Protein 2O7A (pdb70)

Secondary structure (DSSP, 8-state):
--GGGS--HHHHHHHHHHHHT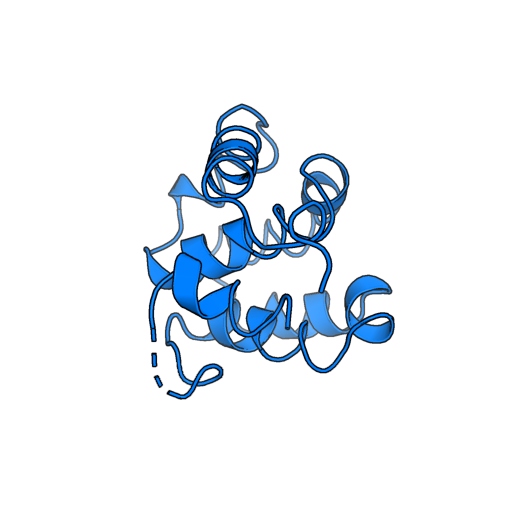-TTTHHHHHHS-HHHHHHHHHHHHHH-HHHHHT-HHHHHHHHTT-HHHHHHHHTTSHHHHHSHHHHHHHHHHHHHSS-TTT---HHHHHHHHH-

InterPro domains:
  IPR001165 T4-type lysozyme [PR00684] (4-23)
  IPR001165 T4-type lysozyme [PR00684] (24-42)
  IPR001165 T4-type lysozyme [PR00684] (51-70)
  IPR001165 T4-type lysozyme [PR00684] (72-92)
  IPR001165 T4-type lysozyme [PR00684] (95-114)
  IPR001165 T4-type lysozyme [PR00684] (118-137)
  IPR001165 T4-type lysozyme [PR00684] (138-159)
  IPR002196 Glycoside hydrolase, family 24 [PF00959] (11-135)
  IPR023346 Lysozyme-like domain superfamily [SSF53955] (1-161)
  IPR023347 Lysozyme domain superfamily [G3DSA:1.10.530.40] (1-164)
  IPR034690 Endolysin T4 type [MF_04110] (1-159)
  IPR052619 Bacteriophage lysozyme-like [PTHR37406] (4-161)

Nearest PDB structures (foldseek):
  2o7a-assembly1_A  TM=1.009E+00  e=3.153E-16  Tequatrovirus T4
  2o4w-assembly1_A  TM=9.561E-01  e=1.840E-13  Tequatrovirus T4
  1p5c-assembly4_D  TM=9.461E-01  e=2.879E-13  Tequatrovirus T4
  5jgx-assembly1_A  TM=9.497E-01  e=5.424E-12  Escherichia phage T4
  6wsk-assembly1_A  TM=9.611E-01  e=8.921E-12  Tequatrovirus T4

Sequence (115 aa):
KDEAEKLFFNNQQDDVDAAVRRGILRRNAKKLKKPVVYDSLDAVRRAALINMMVFQMMMGEETGVAGFTTNSLLRRMLQQQKKRWDDEEAAVNLAKSRWYNQTPNNRAKKRVITTFRTGTWDAAYYKKMMDDIFEMLRRIDEG

B-factor: mean 10.4, std 9.99, range [1.11, 89.11]

Radius of gyration: 13.1 Å; Cα contacts (8 Å, |Δi|>4): 160; chains: 1; bounding box: 26×40×29 Å

CATH classification: 1.10.530.40

Foldseek 3Di:
DPPVLDDDPVLLVVLVVLQCPDPLRVLLLVQDDQQLNLLSSLCCSVPNSVVVSVPNVLSVCLSVLVQVVSLVVQCVDPVCVVPVLLSNQSSVSSRPVDNVSVVDHSRVNCNVVSD

Organism: Enterobacteria phage T4 (NCBI:txid10665)

Solvent-accessible surface area: 6652 Å² total

GO terms:
  GO:0003796 lysozyme activity (F, IDA)

Structure (mmCIF, N/CA/C/O backbone):
data_2O7A
#
_entry.id   2O7A
#
_cell.length_a   31.634
_cell.length_b   50.017
_cell.length_c   32.711
_cell.angle_alpha   90.00
_cell.angle_beta   90.86
_cell.angle_gamma   90.00
#
_symmetry.space_group_name_H-M   'P 1 21 1'
#
loop_
_entity.id
_entity.type
_entity.pdbx_description
1 polymer Lysozyme
2 non-polymer 'ACETATE ION'
3 non-polymer 'CHLORIDE ION'
4 water water
#
loop_
_atom_site.group_PDB
_atom_site.id
_atom_site.type_symbol
_atom_site.label_atom_id
_atom_site.label_alt_id
_atom_site.label_comp_id
_atom_site.label_asym_id
_atom_site.label_entity_id
_atom_site.label_seq_id
_atom_site.pdbx_PDB_ins_code
_atom_site.Cartn_x
_atom_site.Cartn_y
_atom_site.Cartn_z
_atom_site.occupancy
_atom_site.B_iso_or_equiv
_atom_site.auth_seq_id
_atom_site.auth_comp_id
_atom_site.auth_asym_id
_atom_site.auth_atom_id
_atom_site.pdbx_PDB_model_num
ATOM 19 N N . LYS A 1 2 ? 25.648 0.611 19.664 1.00 11.75 60 LYS A N 1
ATOM 20 C CA . LYS A 1 2 ? 25.133 1.196 18.469 1.00 9.63 60 LYS A CA 1
ATOM 21 C C . LYS A 1 2 ? 25.898 0.685 17.260 1.00 7.71 60 LYS A C 1
ATOM 22 O O . LYS A 1 2 ? 27.103 0.461 17.303 1.00 8.38 60 LYS A O 1
ATOM 28 N N . ASP A 1 3 ? 25.186 0.569 16.120 1.00 7.10 61 ASP A N 1
ATOM 29 C CA . ASP A 1 3 ? 25.819 0.349 14.841 1.00 6.23 61 ASP A CA 1
ATOM 30 C C . ASP A 1 3 ? 26.742 1.506 14.536 1.00 5.19 61 ASP A C 1
ATOM 31 O O . ASP A 1 3 ? 26.430 2.671 14.852 1.00 4.69 61 ASP A O 1
ATOM 36 N N . GLU A 1 4 ? 27.851 1.244 13.859 1.00 5.46 62 GLU A N 1
ATOM 37 C CA . GLU A 1 4 ? 28.728 2.341 13.443 1.00 4.86 62 GLU A CA 1
ATOM 38 C C . GLU A 1 4 ? 28.017 3.377 12.600 1.00 4.49 62 GLU A C 1
ATOM 39 O O . GLU A 1 4 ? 28.373 4.552 12.645 1.00 4.79 62 GLU A O 1
ATOM 45 N N . ALA A 1 5 ? 26.997 2.978 11.804 1.00 4.81 63 ALA A N 1
ATOM 46 C CA . ALA A 1 5 ? 26.309 3.934 10.966 1.00 4.68 63 ALA A CA 1
ATOM 47 C C . ALA A 1 5 ? 25.412 4.894 11.745 1.00 4.05 63 ALA A C 1
ATOM 48 O O . ALA A 1 5 ? 24.860 5.840 11.177 1.00 4.98 63 ALA A O 1
ATOM 50 N N . GLU A 1 6 ? 25.240 4.638 13.048 1.00 3.82 64 GLU A N 1
ATOM 51 C CA . GLU A 1 6 ? 24.271 5.329 13.884 1.00 3.97 64 GLU A CA 1
ATOM 52 C C . GLU A 1 6 ? 24.932 6.176 14.971 1.00 4.03 64 GLU A C 1
ATOM 53 O O . GLU A 1 6 ? 24.235 6.673 15.845 1.00 5.36 64 GLU A O 1
ATOM 59 N N . LYS A 1 7 ? 26.262 6.356 14.898 1.00 4.11 65 LYS A N 1
ATOM 60 C CA . LYS A 1 7 ? 27.021 7.079 15.901 1.00 4.16 65 LYS A CA 1
ATOM 61 C C . LYS A 1 7 ? 27.179 8.557 15.551 1.00 3.98 65 LYS A C 1
ATOM 62 O O . LYS A 1 7 ? 26.857 9.040 14.469 1.00 4.98 65 LYS A O 1
ATOM 68 N N . LEU A 1 8 ? 27.727 9.297 16.514 1.00 4.40 66 LEU A N 1
ATOM 69 C CA . LEU A 1 8 ? 28.012 10.722 16.354 1.00 3.76 66 LEU A CA 1
ATOM 70 C C . LEU A 1 8 ? 29.143 10.923 15.338 1.00 4.17 66 LEU A C 1
ATOM 71 O O . LEU A 1 8 ? 30.218 10.348 15.516 1.00 4.97 66 LEU A O 1
ATOM 76 N N A PHE A 1 9 ? 28.843 11.724 14.354 0.50 4.13 67 PHE A N 1
ATOM 77 N N B PHE A 1 9 ? 28.930 11.775 14.349 0.50 4.25 67 PHE A N 1
ATOM 78 C CA A PHE A 1 9 ? 29.816 12.046 13.302 0.50 4.06 67 PHE A CA 1
ATOM 79 C CA B PHE A 1 9 ? 29.930 12.108 13.335 0.50 4.64 67 PHE A CA 1
ATOM 80 C C A PHE A 1 9 ? 30.236 13.497 13.350 0.50 5.35 67 PHE A C 1
ATOM 81 C C B PHE A 1 9 ? 30.151 13.620 13.269 0.50 4.22 67 PHE A C 1
ATOM 82 O O A PHE A 1 9 ? 29.393 14.414 13.326 0.50 4.49 67 PHE A O 1
ATOM 83 O O B PHE A 1 9 ? 29.221 14.414 13.337 0.50 5.42 67 PHE A O 1
ATOM 98 N N A ASN A 1 10 ? 31.556 13.729 13.335 0.50 5.65 68 ASN A N 1
ATOM 99 N N B ASN A 1 10 ? 31.421 13.971 13.055 0.50 3.88 68 ASN A N 1
ATOM 100 C CA A ASN A 1 10 ? 32.035 15.105 13.302 0.50 6.58 68 ASN A CA 1
ATOM 101 C CA B ASN A 1 10 ? 31.836 15.327 12.731 0.50 3.54 68 ASN A CA 1
ATOM 102 C C A ASN A 1 10 ? 31.455 15.849 12.121 0.50 6.42 68 ASN A C 1
ATOM 103 C C B ASN A 1 10 ? 31.155 15.880 11.488 0.50 3.54 68 ASN A C 1
ATOM 104 O O A ASN A 1 10 ? 31.154 17.041 12.255 0.50 7.52 68 ASN A O 1
ATOM 105 O O B ASN A 1 10 ? 30.859 17.082 11.498 0.50 3.94 68 ASN A O 1
ATOM 114 N N A GLN A 1 11 ? 31.281 15.161 10.984 0.50 6.96 69 GLN A N 1
ATOM 115 N N B GLN A 1 11 ? 30.897 15.079 10.463 0.50 3.53 69 GLN A N 1
ATOM 116 C CA A GLN A 1 11 ? 30.795 15.887 9.842 0.50 9.28 69 GLN A CA 1
ATOM 117 C CA B GLN A 1 11 ? 30.205 15.662 9.331 0.50 4.04 69 GLN A CA 1
ATOM 118 C C A GLN A 1 11 ? 29.372 16.347 10.075 0.50 6.80 69 GLN A C 1
ATOM 119 C C B GLN A 1 11 ? 28.854 16.258 9.736 0.50 3.82 69 GLN A C 1
ATOM 120 O O A GLN A 1 11 ? 28.951 17.380 9.538 0.50 7.12 69 GLN A O 1
ATOM 121 O O B GLN A 1 11 ? 28.442 17.281 9.184 0.50 4.66 69 GLN A O 1
ATOM 132 N N A ASP A 1 12 ? 28.558 15.680 10.891 0.50 5.78 70 ASP A N 1
ATOM 133 N N B ASP A 1 12 ? 28.143 15.625 10.675 0.50 3.71 70 ASP A N 1
ATOM 134 C CA A ASP A 1 12 ? 27.169 16.092 11.130 0.50 5.10 70 ASP A CA 1
ATOM 135 C CA B ASP A 1 12 ? 26.854 16.128 11.170 0.50 4.55 70 ASP A CA 1
ATOM 136 C C A ASP A 1 12 ? 27.139 17.347 12.045 0.50 4.43 70 ASP A C 1
ATOM 137 C C B ASP A 1 12 ? 27.040 17.313 12.153 0.50 4.54 70 ASP A C 1
ATOM 138 O O A ASP A 1 12 ? 26.264 18.187 11.920 0.50 4.45 70 ASP A O 1
ATOM 139 O O B ASP A 1 12 ? 26.186 18.191 12.173 0.50 4.13 70 ASP A O 1
ATOM 148 N N . VAL A 1 13 ? 28.115 17.390 12.924 1.00 4.78 71 VAL A N 1
ATOM 149 C CA . VAL A 1 13 ? 28.369 18.598 13.740 1.00 4.55 71 VAL A CA 1
ATOM 150 C C . VAL A 1 13 ? 28.615 19.797 12.811 1.00 4.59 71 VAL A C 1
ATOM 151 O O . VAL A 1 13 ? 28.050 20.864 12.942 1.00 4.79 71 VAL A O 1
ATOM 155 N N . ASP A 1 14 ? 29.515 19.564 11.840 1.00 5.10 72 ASP A N 1
ATOM 156 C CA . ASP A 1 14 ? 29.854 20.623 10.902 1.00 5.14 72 ASP A CA 1
ATOM 157 C C . ASP A 1 14 ? 28.637 21.029 10.063 1.00 4.93 72 ASP A C 1
ATOM 158 O O . ASP A 1 14 ? 28.457 22.219 9.768 1.00 5.10 72 ASP A O 1
ATOM 163 N N . ALA A 1 15 ? 27.790 20.072 9.681 1.00 5.03 73 ALA A N 1
ATOM 164 C CA . ALA A 1 15 ? 26.585 20.373 8.926 1.00 5.33 73 ALA A CA 1
ATOM 165 C C . ALA A 1 15 ? 25.653 21.291 9.733 1.00 4.27 73 ALA A C 1
ATOM 166 O O . ALA A 1 15 ? 24.994 22.161 9.164 1.00 4.80 73 ALA A O 1
ATOM 168 N N . ALA A 1 16 ? 25.588 21.079 11.056 1.00 4.10 74 ALA A N 1
ATOM 169 C CA . ALA A 1 16 ? 24.754 21.927 11.892 1.00 3.92 74 ALA A CA 1
ATOM 170 C C . ALA A 1 16 ? 25.273 23.359 11.925 1.00 3.80 74 ALA A C 1
ATOM 171 O O . ALA A 1 16 ? 24.505 24.319 11.804 1.00 4.06 74 ALA A O 1
ATOM 173 N N . VAL A 1 17 ? 26.594 23.516 12.059 1.00 3.71 75 VAL A N 1
ATOM 174 C CA . VAL A 1 17 ? 27.177 24.850 12.024 1.00 3.90 75 VAL A CA 1
ATOM 175 C C . VAL A 1 17 ? 26.928 25.526 10.661 1.00 3.97 75 VAL A C 1
ATOM 176 O O . VAL A 1 17 ? 26.525 26.691 10.614 1.00 4.40 75 VAL A O 1
ATOM 180 N N A ARG A 1 18 ? 27.167 24.797 9.553 0.65 4.08 76 ARG A N 1
ATOM 181 N N B ARG A 1 18 ? 27.162 24.791 9.571 0.35 4.12 76 ARG A N 1
ATOM 182 C CA A ARG A 1 18 ? 26.873 25.341 8.222 0.65 4.20 76 ARG A CA 1
ATOM 183 C CA B ARG A 1 18 ? 26.931 25.502 8.297 0.35 4.87 76 ARG A CA 1
ATOM 184 C C A ARG A 1 18 ? 25.420 25.769 8.107 0.65 4.45 76 ARG A C 1
ATOM 185 C C B ARG A 1 18 ? 25.441 25.786 8.125 0.35 4.19 76 ARG A C 1
ATOM 186 O O A ARG A 1 18 ? 25.087 26.800 7.505 0.65 5.03 76 ARG A O 1
ATOM 187 O O B ARG A 1 18 ? 25.136 26.842 7.507 0.35 5.87 76 ARG A O 1
ATOM 202 N N . GLY A 1 19 ? 24.533 24.930 8.613 1.00 4.32 77 GLY A N 1
ATOM 203 C CA . GLY A 1 19 ? 23.102 25.209 8.543 1.00 5.04 77 GLY A CA 1
ATOM 204 C C . GLY A 1 19 ? 22.749 26.508 9.256 1.00 4.55 77 GLY A C 1
ATOM 205 O O . GLY A 1 19 ? 21.969 27.330 8.751 1.00 5.85 77 GLY A O 1
ATOM 206 N N . ILE A 1 20 ? 23.345 26.724 10.429 1.00 3.83 78 ILE A N 1
ATOM 207 C CA . ILE A 1 20 ? 23.185 27.973 11.130 1.00 3.66 78 ILE A CA 1
ATOM 208 C C . ILE A 1 20 ? 23.657 29.151 10.297 1.00 3.74 78 ILE A C 1
ATOM 209 O O . ILE A 1 20 ? 22.993 30.170 10.143 1.00 4.55 78 ILE A O 1
ATOM 214 N N . LEU A 1 21 ? 24.901 29.037 9.775 1.00 3.87 79 LEU A N 1
ATOM 215 C CA . LEU A 1 21 ? 25.497 30.194 9.095 1.00 4.24 79 LEU A CA 1
ATOM 216 C C . LEU A 1 21 ? 24.731 30.626 7.868 1.00 4.62 79 LEU A C 1
ATOM 217 O O . LEU A 1 21 ? 24.654 31.837 7.565 1.00 5.65 79 LEU A O 1
ATOM 222 N N A ARG A 1 22 ? 24.171 29.661 7.150 0.66 4.65 80 ARG A N 1
ATOM 223 N N B ARG A 1 22 ? 24.127 29.684 7.152 0.34 4.81 80 ARG A N 1
ATOM 224 C CA A ARG A 1 22 ? 23.512 29.962 5.889 0.66 4.87 80 ARG A CA 1
ATOM 225 C CA B ARG A 1 22 ? 23.452 29.973 5.900 0.34 5.97 80 ARG A CA 1
ATOM 226 C C A ARG A 1 22 ? 21.999 30.134 6.044 0.66 5.05 80 ARG A C 1
ATOM 227 C C B ARG A 1 22 ? 21.963 30.254 6.046 0.34 4.81 80 ARG A C 1
ATOM 228 O O A ARG A 1 22 ? 21.297 30.223 5.042 0.66 5.76 80 ARG A O 1
ATOM 229 O O B ARG A 1 22 ? 21.250 30.433 5.054 0.34 9.01 80 ARG A O 1
ATOM 244 N N . ASN A 1 23 ? 21.490 30.349 7.278 1.00 4.95 81 ASN A N 1
ATOM 245 C CA . ASN A 1 23 ? 20.066 30.596 7.521 1.00 5.17 81 ASN A CA 1
ATOM 246 C C . ASN A 1 23 ? 19.925 31.916 8.276 1.00 4.72 81 ASN A C 1
ATOM 247 O O . ASN A 1 23 ? 20.406 32.022 9.425 1.00 4.59 81 ASN A O 1
ATOM 252 N N . ALA A 1 24 ? 19.272 32.901 7.681 1.00 5.44 82 ALA A N 1
ATOM 253 C CA . ALA A 1 24 ? 19.163 34.229 8.278 1.00 5.32 82 ALA A CA 1
ATOM 254 C C . ALA A 1 24 ? 18.322 34.268 9.556 1.00 4.97 82 ALA A C 1
ATOM 255 O O . ALA A 1 24 ? 18.398 35.283 10.262 1.00 5.14 82 ALA A O 1
ATOM 257 N N A LYS A 1 25 ? 17.596 33.165 9.743 0.65 4.10 83 LYS A N 1
ATOM 258 N N B LYS A 1 25 ? 17.536 33.303 10.083 0.35 4.73 83 LYS A N 1
ATOM 259 C CA A LYS A 1 25 ? 16.866 33.074 10.970 0.65 4.29 83 LYS A CA 1
ATOM 260 C CA B LYS A 1 25 ? 16.914 33.224 11.396 0.35 5.23 83 LYS A CA 1
ATOM 261 C C A LYS A 1 25 ? 17.735 32.566 12.132 0.65 3.78 83 LYS A C 1
ATOM 262 C C B LYS A 1 25 ? 17.865 32.677 12.474 0.35 4.18 83 LYS A C 1
ATOM 263 O O A LYS A 1 25 ? 17.297 32.614 13.277 0.65 4.19 83 LYS A O 1
ATOM 264 O O B LYS A 1 25 ? 17.587 32.795 13.666 0.35 4.55 83 LYS A O 1
ATOM 275 N N . LEU A 1 26 ? 18.929 32.042 11.883 1.00 3.85 84 LEU A N 1
ATOM 276 C CA . LEU A 1 26 ? 19.846 31.390 12.830 1.00 3.53 84 LEU A CA 1
ATOM 277 C C . LEU A 1 26 ? 21.184 32.114 12.988 1.00 3.11 84 LEU A C 1
ATOM 278 O O . LEU A 1 26 ? 21.662 32.274 14.118 1.00 3.55 84 LEU A O 1
ATOM 283 N N A LYS A 1 27 ? 21.801 32.536 11.901 0.50 3.44 85 LYS A N 1
ATOM 284 N N B LYS A 1 27 ? 21.765 32.534 11.863 0.50 3.28 85 LYS A N 1
ATOM 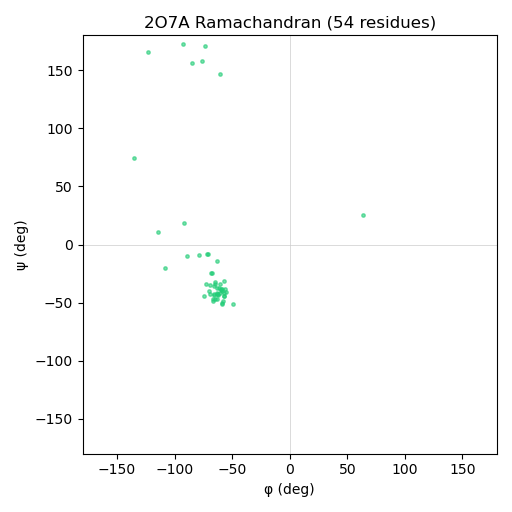285 C CA A LYS A 1 27 ? 23.138 33.132 12.021 0.50 3.40 85 LYS A CA 1
ATOM 286 C CA B LYS A 1 27 ? 23.083 33.161 11.912 0.50 3.04 85 LYS A CA 1
ATOM 287 C C A LYS A 1 27 ? 23.146 34.364 12.915 0.50 3.38 85 LYS A C 1
ATOM 288 C C B LYS A 1 27 ? 23.122 34.339 12.884 0.50 3.50 85 LYS A C 1
ATOM 289 O O A LYS A 1 27 ? 24.084 34.530 13.701 0.50 3.54 85 LYS A O 1
ATOM 290 O O B LYS A 1 27 ? 24.052 34.436 13.683 0.50 4.02 85 LYS A O 1
ATOM 301 N N . PRO A 1 28 ? 22.154 35.272 12.836 1.00 3.40 86 PRO A N 1
ATOM 302 C CA . PRO A 1 28 ? 22.286 36.463 13.701 1.00 3.90 86 PRO A CA 1
ATOM 303 C C . PRO A 1 28 ? 22.283 36.103 15.187 1.00 3.62 86 PRO A C 1
ATOM 304 O O . PRO A 1 28 ? 23.063 36.650 15.970 1.00 4.09 86 PRO A O 1
ATOM 308 N N A VAL A 1 29 ? 21.397 35.205 15.631 0.70 3.99 87 VAL A N 1
ATOM 309 N N B VAL A 1 29 ? 21.470 35.131 15.537 0.30 4.25 87 VAL A N 1
ATOM 310 C CA A VAL A 1 29 ? 21.397 34.820 17.040 0.70 3.84 87 VAL A CA 1
ATOM 311 C CA B VAL A 1 29 ? 21.481 34.692 16.920 0.30 3.99 87 VAL A CA 1
ATOM 312 C C A VAL A 1 29 ? 22.706 34.064 17.342 0.70 3.29 87 VAL A C 1
ATOM 313 C C B VAL A 1 29 ? 22.824 34.114 17.357 0.30 3.96 87 VAL A C 1
ATOM 314 O O A VAL A 1 29 ? 23.343 34.358 18.371 0.70 3.57 87 VAL A O 1
ATOM 315 O O B VAL A 1 29 ? 23.393 34.516 18.364 0.30 4.88 87 VAL A O 1
ATOM 322 N N . TYR A 1 30 ? 23.192 33.152 16.512 1.00 3.72 88 TYR A N 1
ATOM 323 C CA . TYR A 1 30 ? 24.469 32.491 16.743 1.00 3.75 88 TYR A CA 1
ATOM 324 C C . TYR A 1 30 ? 25.578 33.529 16.941 1.00 3.89 88 TYR A C 1
ATOM 325 O O . TYR A 1 30 ? 26.350 33.471 17.903 1.00 4.42 88 TYR A O 1
ATOM 334 N N . ASP A 1 31 ? 25.669 34.457 15.983 1.00 4.09 89 ASP A N 1
ATOM 335 C CA . ASP A 1 31 ? 26.739 35.461 16.064 1.00 4.35 89 ASP A CA 1
ATOM 336 C C . ASP A 1 31 ? 26.691 36.227 17.364 1.00 4.51 89 ASP A C 1
ATOM 337 O O . ASP A 1 31 ? 27.732 36.566 17.927 1.00 5.53 89 ASP A O 1
ATOM 342 N N . SER A 1 32 ? 25.486 36.537 17.839 1.00 4.23 90 SER A N 1
ATOM 343 C CA . SER A 1 32 ? 25.333 37.324 19.068 1.00 4.67 90 SER A CA 1
ATOM 344 C C . SER A 1 32 ? 25.792 36.624 20.329 1.00 4.37 90 SER A C 1
ATOM 345 O O . SER A 1 32 ? 26.060 37.277 21.332 1.00 5.18 90 SER A O 1
ATOM 348 N N . LEU A 1 33 ? 25.798 35.284 20.313 1.00 4.45 91 LEU A N 1
ATOM 349 C CA . LEU A 1 33 ? 26.040 34.481 21.498 1.00 4.17 91 LEU A CA 1
ATOM 350 C C . LEU A 1 33 ? 27.527 34.264 21.763 1.00 4.15 91 LEU A C 1
ATOM 351 O O . LEU A 1 33 ? 28.367 34.294 20.867 1.00 4.83 91 LEU A O 1
ATOM 356 N N . ASP A 1 34 ? 27.834 33.986 23.047 1.00 4.29 92 ASP A N 1
ATOM 357 C CA . ASP A 1 34 ? 29.131 33.490 23.475 1.00 4.31 92 ASP A CA 1
ATOM 358 C C . ASP A 1 34 ? 29.301 32.035 23.088 1.00 4.08 92 ASP A C 1
ATOM 359 O O . ASP A 1 34 ? 28.362 31.365 22.657 1.00 4.34 92 ASP A O 1
ATOM 364 N N . ALA A 1 35 ? 30.529 31.522 23.250 1.00 4.55 93 ALA A N 1
ATOM 365 C CA . ALA A 1 35 ? 30.844 30.177 22.776 1.00 4.61 93 ALA A CA 1
ATOM 366 C C . ALA A 1 35 ? 29.992 29.074 23.389 1.00 4.34 93 ALA A C 1
ATOM 367 O O . ALA A 1 35 ? 29.702 28.077 22.713 1.00 5.18 93 ALA A O 1
ATOM 369 N N . VAL A 1 36 ? 29.672 29.178 24.688 1.00 4.20 94 VAL A N 1
ATOM 370 C CA . VAL A 1 36 ? 28.940 28.086 25.346 1.00 4.31 94 VAL A CA 1
ATOM 371 C C . VAL A 1 36 ? 27.477 28.102 24.915 1.00 3.84 94 VAL A C 1
ATOM 372 O O . VAL A 1 36 ? 26.900 27.056 24.573 1.00 4.09 94 VAL A O 1
ATOM 376 N N . ARG A 1 37 ? 26.859 29.289 24.885 1.00 3.72 95 ARG A N 1
ATOM 377 C CA . ARG A 1 37 ? 25.489 29.348 24.361 1.00 3.64 95 ARG A CA 1
ATOM 378 C C . ARG A 1 37 ? 25.424 28.983 22.881 1.00 3.52 95 ARG A C 1
ATOM 379 O O . ARG A 1 37 ? 24.437 28.369 22.434 1.00 3.74 95 ARG A O 1
ATOM 387 N N . ARG A 1 38 ? 26.478 29.292 22.104 1.00 3.51 96 ARG A N 1
ATOM 388 C CA . ARG A 1 38 ? 26.542 28.834 20.725 1.00 3.49 96 ARG A CA 1
ATOM 389 C C . ARG A 1 38 ? 26.486 27.304 20.661 1.00 3.68 96 ARG A C 1
ATOM 390 O O . ARG A 1 38 ? 25.841 26.746 19.745 1.00 3.77 96 ARG A O 1
ATOM 398 N N . ALA A 1 39 ? 27.166 26.612 21.572 1.00 3.94 97 ALA A N 1
ATOM 399 C CA . ALA A 1 39 ? 27.122 25.144 21.589 1.00 3.93 97 ALA A CA 1
ATOM 400 C C . ALA A 1 39 ? 25.705 24.638 21.790 1.00 3.63 97 ALA A C 1
ATOM 401 O O . ALA A 1 39 ? 25.293 23.645 21.182 1.00 3.92 97 ALA A O 1
ATOM 403 N N . ALA A 1 40 ? 24.919 25.305 22.655 1.00 3.78 98 ALA A N 1
ATOM 404 C CA . ALA A 1 40 ? 23.522 24.913 22.819 1.00 3.72 98 ALA A CA 1
ATOM 405 C C . ALA A 1 40 ? 22.740 25.033 21.492 1.00 3.33 98 ALA A C 1
ATOM 406 O O . ALA A 1 40 ? 21.941 24.153 21.164 1.00 3.73 98 ALA A O 1
ATOM 408 N N . LEU A 1 41 ? 22.982 26.120 20.741 1.00 3.17 99 LEU A N 1
ATOM 409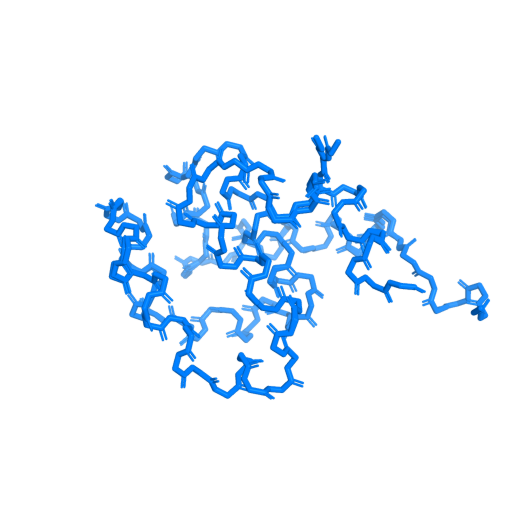 C CA . LEU A 1 41 ? 22.300 26.279 19.469 1.00 3.04 99 LEU A CA 1
ATOM 410 C C . LEU A 1 41 ? 22.736 25.208 18.464 1.00 3.02 99 LEU A C 1
ATOM 411 O O . LEU A 1 41 ? 21.903 24.648 17.735 1.00 3.31 99 LEU A O 1
ATOM 416 N N . ILE A 1 42 ? 24.047 24.929 18.406 1.00 2.99 100 ILE A N 1
ATOM 417 C CA . ILE A 1 42 ? 24.531 23.867 17.536 1.00 2.92 100 ILE A CA 1
ATOM 418 C C . ILE A 1 42 ? 23.848 22.539 17.890 1.00 3.15 100 ILE A C 1
ATOM 419 O O . ILE A 1 42 ? 23.452 21.791 16.999 1.00 3.46 100 ILE A O 1
ATOM 424 N N . ASN A 1 43 ? 23.755 22.253 19.181 1.00 3.33 101 ASN A N 1
ATOM 425 C CA . ASN A 1 43 ? 23.120 21.002 19.627 1.00 3.56 101 ASN A CA 1
ATOM 426 C C . ASN A 1 43 ? 21.671 20.933 19.128 1.00 3.44 101 ASN A C 1
ATOM 427 O O . ASN A 1 43 ? 21.241 19.923 18.555 1.00 3.83 101 ASN A O 1
ATOM 432 N N A MET A 1 44 ? 20.981 22.048 19.366 0.55 3.57 102 MET A N 1
ATOM 433 N N B MET A 1 44 ? 20.831 21.997 19.268 0.45 3.49 102 MET A N 1
ATOM 434 C CA A MET A 1 44 ? 19.585 22.018 18.967 0.55 3.80 102 MET A CA 1
ATOM 435 C CA B MET A 1 44 ? 19.448 22.006 18.796 0.45 4.42 102 MET A CA 1
ATOM 436 C C A MET A 1 44 ? 19.455 21.800 17.457 0.55 3.31 102 MET A C 1
ATOM 437 C C B MET A 1 44 ? 19.365 21.721 17.290 0.45 4.04 102 MET A C 1
ATOM 438 O O A MET A 1 44 ? 18.580 21.037 17.032 0.55 4.20 102 MET A O 1
ATOM 439 O O B MET A 1 44 ? 18.561 20.956 16.796 0.45 4.43 102 MET A O 1
ATOM 448 N N . VAL A 1 45 ? 20.254 22.452 16.609 1.00 3.66 103 VAL A N 1
ATOM 449 C CA . VAL A 1 45 ? 20.229 22.290 15.154 1.00 3.68 103 VAL A CA 1
ATOM 450 C C . VAL A 1 45 ? 20.655 20.870 14.763 1.00 3.88 103 VAL A C 1
ATOM 451 O O . VAL A 1 45 ? 20.072 20.261 13.853 1.00 4.50 103 VAL A O 1
ATOM 455 N N . PHE A 1 46 ? 21.670 20.342 15.433 1.00 3.57 104 PHE A N 1
ATOM 456 C CA . PHE A 1 46 ? 22.085 18.967 15.195 1.00 3.69 104 PHE A CA 1
ATOM 457 C C . PHE A 1 46 ? 20.910 18.002 15.431 1.00 3.82 104 PHE A C 1
ATOM 458 O O . PHE A 1 46 ? 20.706 17.051 14.657 1.00 4.49 104 PHE A O 1
ATOM 466 N N . GLN A 1 47 ? 20.171 18.216 16.512 1.00 3.88 105 GLN A N 1
ATOM 467 C CA . GLN A 1 47 ? 19.112 17.273 16.899 1.00 4.34 105 GLN A CA 1
ATOM 468 C C . GLN A 1 47 ? 17.917 17.350 15.956 1.00 4.76 105 GLN A C 1
ATOM 469 O O . GLN A 1 47 ? 17.434 16.287 15.503 1.00 5.96 105 GLN A O 1
ATOM 475 N N A MET A 1 48 ? 17.404 18.584 15.810 0.42 4.99 106 MET A N 1
ATOM 476 N N B MET A 1 48 ? 17.415 18.533 15.570 0.36 6.45 106 MET A N 1
ATOM 477 N N C MET A 1 48 ? 17.435 18.573 15.720 0.22 5.89 106 MET A N 1
ATOM 478 C CA A MET A 1 48 ? 16.113 18.660 15.101 0.42 5.96 106 MET A CA 1
ATOM 479 C CA B MET A 1 48 ? 16.115 18.569 14.894 0.36 6.40 106 MET A CA 1
ATOM 480 C CA C MET A 1 48 ? 16.125 18.884 15.148 0.22 6.08 106 MET A CA 1
ATOM 481 C C A MET A 1 48 ? 16.232 19.223 13.718 0.42 5.11 106 MET A C 1
ATOM 482 C C B MET A 1 48 ? 16.183 19.201 13.538 0.36 6.24 106 MET A C 1
ATOM 483 C C C MET A 1 48 ? 16.199 19.309 13.705 0.22 6.21 106 MET A C 1
ATOM 484 O O A MET A 1 48 ? 15.177 19.214 13.023 0.42 5.22 106 MET A O 1
ATOM 485 O O B MET A 1 48 ? 15.217 19.276 12.756 0.36 7.77 106 MET A O 1
ATOM 486 O O C MET A 1 48 ? 15.187 19.328 12.977 0.22 7.57 106 MET A O 1
ATOM 499 N N . GLY A 1 49 ? 17.379 19.652 13.217 1.00 5.51 107 GLY A N 1
ATOM 500 C CA . GLY A 1 49 ? 17.620 20.196 11.917 1.00 5.85 107 GLY A CA 1
ATOM 501 C C . GLY A 1 49 ? 17.449 21.724 11.849 1.00 5.18 107 GLY A C 1
ATOM 502 O O . GLY A 1 49 ? 16.733 22.337 12.627 1.00 5.43 107 GLY A O 1
ATOM 503 N N A GLU A 1 50 ? 18.125 22.275 10.878 0.67 5.06 108 GLU A N 1
ATOM 504 N N B GLU A 1 50 ? 18.092 22.418 10.875 0.33 6.31 108 GLU A N 1
ATOM 505 C CA A GLU A 1 50 ? 18.088 23.680 10.611 0.67 5.41 108 GLU A CA 1
ATOM 506 C CA B GLU A 1 50 ? 18.096 23.869 10.724 0.33 5.57 108 GLU A CA 1
ATOM 507 C C A GLU A 1 50 ? 16.678 24.266 10.507 0.67 4.53 108 GLU A C 1
ATOM 508 C C B GLU A 1 50 ? 16.694 24.406 10.391 0.33 6.24 108 GLU A C 1
ATOM 509 O O A GLU A 1 50 ? 16.330 25.267 11.166 0.67 4.54 108 GLU A O 1
ATOM 510 O O B GLU A 1 50 ? 16.347 25.516 10.851 0.33 5.63 108 GLU A O 1
ATOM 521 N N . THR A 1 51 ? 15.871 23.657 9.630 1.00 6.07 109 THR A N 1
ATOM 522 C CA . THR A 1 51 ? 14.534 24.197 9.373 1.00 6.58 109 THR A CA 1
ATOM 523 C C . THR A 1 51 ? 13.718 24.252 10.640 1.00 5.65 109 THR A C 1
ATOM 524 O O . THR A 1 51 ? 12.989 25.216 10.906 1.00 6.66 109 THR A O 1
ATOM 528 N N . GLY A 1 52 ? 13.806 23.179 11.450 1.00 5.76 110 GLY A N 1
ATOM 529 C CA . GLY A 1 52 ? 13.071 23.128 12.685 1.00 5.86 110 GLY A CA 1
ATOM 530 C C . GLY A 1 52 ? 13.501 24.201 13.667 1.00 4.69 110 GLY A C 1
ATOM 531 O O . GLY A 1 52 ? 12.660 24.901 14.239 1.00 5.35 110 GLY A O 1
ATOM 532 N N . VAL A 1 53 ? 14.807 24.383 13.868 1.00 4.36 111 VAL A N 1
ATOM 533 C CA . VAL A 1 53 ? 15.242 25.392 14.828 1.00 3.89 111 VAL A CA 1
ATOM 534 C C . VAL A 1 53 ? 14.871 26.786 14.354 1.00 3.90 111 VAL A C 1
ATOM 535 O O . VAL A 1 53 ? 14.512 27.653 15.161 1.00 4.11 111 VAL A O 1
ATOM 539 N N . ALA A 1 54 ? 14.927 27.015 13.024 1.00 3.93 112 ALA A N 1
ATOM 540 C CA . ALA A 1 54 ? 14.571 28.325 12.479 1.00 4.64 112 ALA A CA 1
ATOM 541 C C . ALA A 1 54 ? 13.091 28.672 12.735 1.00 4.73 112 ALA A C 1
ATOM 542 O O . ALA A 1 54 ? 12.720 29.835 12.568 1.00 6.46 112 ALA A O 1
ATOM 544 N N . GLY A 1 55 ? 12.282 27.715 13.109 1.00 4.34 113 GLY A N 1
ATOM 545 C CA . GLY A 1 55 ? 10.922 27.999 13.528 1.00 5.14 113 GLY A CA 1
ATOM 546 C C . GLY A 1 55 ? 10.752 28.533 14.929 1.00 4.43 113 GLY A C 1
ATOM 547 O O . GLY A 1 55 ? 9.642 28.947 15.269 1.00 5.32 113 GLY A O 1
ATOM 548 N N . PHE A 1 56 ? 11.801 28.548 15.768 1.00 4.09 114 PHE A N 1
ATOM 549 C CA . PHE A 1 56 ? 11.686 28.984 17.153 1.00 4.19 114 PHE A CA 1
ATOM 550 C C . PHE A 1 56 ? 11.887 30.495 17.266 1.00 4.10 114 PHE A C 1
ATOM 551 O O . PHE A 1 56 ? 12.749 31.008 17.975 1.00 4.37 114 PHE A O 1
ATOM 559 N N A THR A 1 57 ? 11.029 31.267 16.569 0.51 3.65 115 THR A N 1
ATOM 560 N N B THR A 1 57 ? 11.107 31.207 16.433 0.49 4.38 115 THR A N 1
ATOM 561 C CA A THR A 1 57 ? 11.345 32.661 16.337 0.51 3.49 115 THR A CA 1
ATOM 562 C CA B THR A 1 57 ? 11.363 32.620 16.240 0.49 4.97 115 THR A CA 1
ATOM 563 C C A THR A 1 57 ? 11.349 33.468 17.632 0.51 3.29 115 THR A C 1
ATOM 564 C C B THR A 1 57 ? 11.239 33.447 17.528 0.49 4.21 115 THR A C 1
ATOM 565 O O A THR A 1 57 ? 12.212 34.338 17.880 0.51 3.68 115 THR A O 1
ATOM 566 O O B THR A 1 57 ? 12.007 34.421 17.640 0.49 4.47 115 THR A O 1
ATOM 573 N N . ASN A 1 58 ? 10.335 33.194 18.432 1.00 4.01 116 ASN A N 1
ATOM 574 C CA . ASN A 1 58 ? 10.192 33.988 19.667 1.00 3.92 116 ASN A CA 1
ATOM 575 C C . ASN A 1 58 ? 11.362 33.757 20.619 1.00 3.89 116 ASN A C 1
ATOM 576 O O . ASN A 1 58 ? 11.927 34.706 21.178 1.00 4.82 116 ASN A O 1
ATOM 581 N N . SER A 1 59 ? 11.723 32.486 20.820 1.00 3.76 117 SER A N 1
ATOM 582 C CA . SER A 1 59 ? 12.795 32.177 21.753 1.00 3.90 117 SER A CA 1
ATOM 583 C C . SER A 1 59 ? 14.162 32.622 21.225 1.00 3.89 117 SER A C 1
ATOM 584 O O . SER A 1 59 ? 15.011 33.103 21.982 1.00 4.39 117 SER A O 1
ATOM 587 N N A LEU A 1 60 ? 14.417 32.443 19.937 0.51 3.57 118 LEU A N 1
ATOM 588 N N B LEU A 1 60 ? 14.328 32.488 19.885 0.49 4.61 118 LEU A N 1
ATOM 589 C CA A LEU A 1 60 ? 15.733 32.887 19.457 0.51 3.23 118 LEU A CA 1
ATOM 590 C CA B LEU A 1 60 ? 15.532 32.930 19.161 0.49 4.16 118 LEU A CA 1
ATOM 591 C C A LEU A 1 60 ? 15.864 34.406 19.642 0.51 3.23 118 LEU A C 1
ATOM 592 C C B LEU A 1 60 ? 15.727 34.440 19.353 0.49 4.23 118 LEU A C 1
ATOM 593 O O A LEU A 1 60 ? 16.936 34.897 19.987 0.51 3.01 118 LEU A O 1
ATOM 594 O O B LEU A 1 60 ? 16.838 34.898 19.604 0.49 4.50 118 LEU A O 1
ATOM 603 N N A ARG A 1 61 ? 14.752 35.132 19.384 0.65 3.75 119 ARG A N 1
ATOM 604 N N B ARG A 1 61 ? 14.647 35.226 19.208 0.35 4.48 119 ARG A N 1
ATOM 605 C CA A ARG A 1 61 ? 14.698 36.580 19.534 0.65 4.46 119 ARG A CA 1
ATOM 606 C CA B ARG A 1 61 ? 14.846 36.667 19.449 0.35 5.44 119 ARG A CA 1
ATOM 607 C C A ARG A 1 61 ? 15.129 36.977 20.955 0.65 4.17 119 ARG A C 1
ATOM 608 C C B ARG A 1 61 ? 15.093 36.947 20.927 0.35 4.48 119 ARG A C 1
ATOM 609 O O A ARG A 1 61 ? 15.931 37.882 21.182 0.65 4.82 119 ARG A O 1
ATOM 610 O O B ARG A 1 61 ? 15.863 37.870 21.232 0.35 5.82 119 ARG A O 1
ATOM 625 N N . MET A 1 62 ? 14.527 36.252 21.911 1.00 4.20 120 MET A N 1
ATOM 626 C CA . MET A 1 62 ? 14.873 36.483 23.307 1.00 4.37 120 MET A CA 1
ATOM 627 C C . MET A 1 62 ? 16.367 36.255 23.561 1.00 4.30 120 MET A C 1
ATOM 628 O O . MET A 1 62 ? 17.033 37.047 24.212 1.00 4.75 120 MET A O 1
ATOM 633 N N . LEU A 1 63 ? 16.912 35.149 23.009 1.00 4.54 121 LEU A N 1
ATOM 634 C CA . LEU A 1 63 ? 18.338 34.875 23.170 1.00 4.79 121 LEU A CA 1
ATOM 635 C C . LEU A 1 63 ? 19.190 35.983 22.551 1.00 4.53 121 LEU A C 1
ATOM 636 O O . LEU A 1 63 ? 20.199 36.400 23.125 1.00 4.97 121 LEU A O 1
ATOM 641 N N A GLN A 1 64 ? 18.791 36.442 21.381 0.52 4.53 122 GLN A N 1
ATOM 642 N N B GLN A 1 64 ? 18.818 36.445 21.344 0.48 4.77 122 GLN A N 1
ATOM 643 C CA A GLN A 1 64 ? 19.561 37.492 20.705 0.52 4.61 122 GLN A CA 1
ATOM 644 C CA B GLN A 1 64 ? 19.566 37.477 20.612 0.48 4.75 122 GLN A CA 1
ATOM 645 C C A GLN A 1 64 ? 19.628 38.783 21.524 0.52 5.17 122 GLN A C 1
ATOM 646 C C B GLN A 1 64 ? 19.570 38.779 21.430 0.48 4.68 122 GLN A C 1
ATOM 647 O O A GLN A 1 64 ? 20.614 39.537 21.379 0.52 5.34 122 GLN A O 1
ATOM 648 O O B GLN A 1 64 ? 20.491 39.604 21.290 0.48 7.21 122 GLN A O 1
ATOM 659 N N . GLN A 1 65 ? 18.579 39.008 22.295 1.00 4.98 123 GLN A N 1
ATOM 660 C CA . GLN A 1 65 ? 18.458 40.176 23.182 1.00 5.49 123 GLN A CA 1
ATOM 661 C C . GLN A 1 65 ? 18.992 39.908 24.571 1.00 5.50 123 GLN A C 1
ATOM 662 O O . GLN A 1 65 ? 18.861 40.780 25.463 1.00 6.75 123 GLN A O 1
ATOM 668 N N A LYS A 1 66 ? 19.579 38.728 24.751 0.47 5.68 124 LYS A N 1
ATOM 669 N N B LYS A 1 66 ? 19.619 38.765 24.869 0.53 4.80 124 LYS A N 1
ATOM 670 C CA A LYS A 1 66 ? 20.176 38.351 26.014 0.47 5.76 124 LYS A CA 1
ATOM 671 C CA B LYS A 1 66 ? 20.195 38.442 26.168 0.53 5.05 124 LYS A CA 1
ATOM 672 C C A LYS A 1 66 ? 19.152 38.300 27.148 0.47 4.98 124 LYS A C 1
ATOM 673 C C B LYS A 1 66 ? 19.128 38.347 27.256 0.53 5.57 124 LYS A C 1
ATOM 674 O O A LYS A 1 66 ? 19.510 38.469 28.315 0.47 7.27 124 LYS A O 1
ATOM 675 O O B LYS A 1 66 ? 19.407 38.491 28.443 0.53 5.98 124 LYS A O 1
ATOM 686 N N . ARG A 1 67 ? 17.908 37.975 26.816 1.00 4.94 125 ARG A N 1
ATOM 687 C CA . ARG A 1 67 ? 16.794 37.787 27.737 1.00 4.96 125 ARG A CA 1
ATOM 688 C C . ARG A 1 67 ? 16.776 36.294 28.123 1.00 4.75 125 ARG A C 1
ATOM 689 O O . ARG A 1 67 ? 15.917 35.516 27.695 1.00 5.20 125 ARG A O 1
ATOM 697 N N . TRP A 1 68 ? 17.788 35.895 28.889 1.00 4.88 126 TRP A N 1
ATOM 698 C CA . TRP A 1 68 ? 18.073 34.493 29.112 1.00 4.66 126 TRP A CA 1
ATOM 699 C C . TRP A 1 68 ? 16.944 33.773 29.819 1.00 5.03 126 TRP A C 1
ATOM 700 O O . TRP A 1 68 ? 16.555 32.657 29.438 1.00 4.92 126 TRP A O 1
ATOM 711 N N A ASP A 1 69 ? 16.429 34.432 30.863 0.80 4.59 127 ASP A N 1
ATOM 712 N N B ASP A 1 69 ? 16.488 34.205 31.012 0.20 7.23 127 ASP A N 1
ATOM 713 C CA A ASP A 1 69 ? 15.382 33.776 31.641 0.80 4.53 127 ASP A CA 1
ATOM 714 C CA B ASP A 1 69 ? 15.622 33.348 31.862 0.20 8.08 127 ASP A CA 1
ATOM 715 C C A ASP A 1 69 ? 14.131 33.589 30.792 0.80 4.25 127 ASP A C 1
ATOM 716 C C B ASP A 1 69 ? 14.269 33.278 31.143 0.20 6.42 127 ASP A C 1
ATOM 717 O O A ASP A 1 69 ? 13.527 32.509 30.783 0.80 4.61 127 ASP A O 1
ATOM 718 O O B ASP A 1 69 ? 13.594 32.224 31.238 0.20 7.55 127 ASP A O 1
ATOM 727 N N A GLU A 1 70 ? 13.730 34.634 30.066 0.80 4.36 128 GLU A N 1
ATOM 728 N N B GLU A 1 70 ? 13.852 34.297 30.402 0.20 7.21 128 GLU A N 1
ATOM 729 C CA A GLU A 1 70 ? 12.514 34.535 29.252 0.80 4.78 128 GLU A CA 1
ATOM 730 C CA B GLU A 1 70 ? 12.735 34.397 29.485 0.20 6.85 128 GLU A CA 1
ATOM 731 C C A GLU A 1 70 ? 12.675 33.468 28.171 0.80 4.69 128 GLU A C 1
ATOM 732 C C B GLU A 1 70 ? 12.772 33.356 28.363 0.20 4.99 128 GLU A C 1
ATOM 733 O O A GLU A 1 70 ? 11.724 32.714 27.885 0.80 4.62 128 GLU A O 1
ATOM 734 O O B GLU A 1 70 ? 11.847 32.565 28.174 0.20 6.04 128 GLU A O 1
ATOM 745 N N . ALA A 1 71 ? 13.869 33.374 27.596 1.00 4.81 129 ALA A N 1
ATOM 746 C CA . ALA A 1 71 ? 14.113 32.353 26.572 1.00 4.81 129 ALA A CA 1
ATOM 747 C C . ALA A 1 71 ? 13.974 30.960 27.161 1.00 4.29 129 ALA A C 1
ATOM 748 O O . ALA A 1 71 ? 13.361 30.072 26.561 1.00 4.75 129 ALA A O 1
ATOM 750 N N . ALA A 1 72 ? 14.579 30.748 28.339 1.00 4.32 130 ALA A N 1
ATOM 751 C CA . ALA A 1 72 ? 14.542 29.433 28.951 1.00 4.56 130 ALA A CA 1
ATOM 752 C C . ALA A 1 72 ? 13.121 29.015 29.304 1.00 4.49 130 ALA A C 1
ATOM 753 O O . ALA A 1 72 ? 12.704 27.863 29.109 1.00 4.91 130 ALA A O 1
ATOM 755 N N . VAL A 1 73 ? 12.351 29.969 29.858 1.00 4.83 131 VAL A N 1
ATOM 756 C CA . VAL A 1 73 ? 10.957 29.683 30.220 1.00 5.32 131 VAL A CA 1
ATOM 757 C C . VAL A 1 73 ? 10.166 29.343 28.954 1.00 5.14 131 VAL A C 1
ATOM 758 O O . VAL A 1 73 ? 9.332 28.427 28.930 1.00 5.89 131 VAL A O 1
ATOM 762 N N . ASN A 1 74 ? 10.409 30.098 27.857 1.00 4.80 132 ASN A N 1
ATOM 763 C CA . ASN A 1 74 ? 9.642 29.857 26.660 1.00 4.84 132 ASN A CA 1
ATOM 764 C C . ASN A 1 74 ? 9.994 28.517 25.998 1.00 4.63 132 ASN A C 1
ATOM 765 O O . ASN A 1 74 ? 9.105 27.801 25.536 1.00 5.11 132 ASN A O 1
ATOM 770 N N . LEU A 1 75 ? 11.283 28.198 25.921 1.00 4.26 133 LEU A N 1
ATOM 771 C CA . LEU A 1 75 ? 11.709 26.949 25.281 1.00 4.15 133 LEU A CA 1
ATOM 772 C C . LEU A 1 75 ? 11.138 25.741 25.984 1.00 4.33 133 LEU A C 1
ATOM 773 O O . LEU A 1 75 ? 10.848 24.709 25.366 1.00 4.79 133 LEU A O 1
ATOM 778 N N . ALA A 1 76 ? 10.986 25.820 27.321 1.00 4.41 134 ALA A N 1
ATOM 779 C CA . ALA A 1 76 ? 10.488 24.699 28.085 1.00 5.35 134 ALA A CA 1
ATOM 780 C C . ALA A 1 76 ? 8.995 24.427 27.858 1.00 6.13 134 ALA A C 1
ATOM 781 O O . ALA A 1 76 ? 8.500 23.379 28.306 1.00 8.54 134 ALA A O 1
ATOM 783 N N . LYS A 1 77 ? 8.294 25.314 27.136 1.00 5.67 135 LYS A N 1
ATOM 784 C CA . LYS A 1 77 ? 6.881 25.131 26.829 1.00 6.25 135 LYS A CA 1
ATOM 785 C C . LYS A 1 77 ? 6.685 24.350 25.535 1.00 5.97 135 LYS A C 1
ATOM 786 O O . LYS A 1 77 ? 5.545 23.996 25.213 1.00 7.45 135 LYS A O 1
ATOM 792 N N . SER A 1 78 ? 7.731 24.106 24.755 1.00 5.36 136 SER A N 1
ATOM 793 C CA . SER A 1 78 ? 7.616 23.553 23.438 1.00 5.34 136 SER A CA 1
ATOM 794 C C . SER A 1 78 ? 7.321 22.054 23.448 1.00 5.17 136 SER A C 1
ATOM 795 O O . SER A 1 78 ? 7.660 21.313 24.352 1.00 5.85 136 SER A O 1
ATOM 798 N N . ARG A 1 79 ? 6.747 21.613 22.300 1.00 5.22 137 ARG A N 1
ATOM 799 C CA . ARG A 1 79 ? 6.684 20.174 22.010 1.00 5.37 137 ARG A CA 1
ATOM 800 C C . ARG A 1 79 ? 8.067 19.531 22.062 1.00 5.14 137 ARG A C 1
ATOM 801 O O . ARG A 1 79 ? 8.214 18.413 22.558 1.00 6.19 137 ARG A O 1
ATOM 809 N N . TRP A 1 80 ? 9.096 20.219 21.536 1.00 5.02 138 TRP A N 1
ATOM 810 C CA . TRP A 1 80 ? 10.469 19.727 21.601 1.00 5.21 138 TRP A CA 1
ATOM 811 C C . TRP A 1 80 ? 10.840 19.303 23.021 1.00 4.97 138 TRP A C 1
ATOM 812 O O . TRP A 1 80 ? 11.352 18.206 23.256 1.00 5.65 138 TRP A O 1
ATOM 823 N N . TYR A 1 81 ? 10.593 20.205 23.981 1.00 4.91 139 TYR A N 1
ATOM 824 C CA . TYR A 1 81 ? 10.917 19.900 25.373 1.00 5.06 139 TYR A CA 1
ATOM 825 C C . TYR A 1 81 ? 10.188 18.629 25.816 1.00 5.51 139 TYR A C 1
ATOM 826 O O . TYR A 1 81 ? 10.779 17.748 26.441 1.00 6.45 139 TYR A O 1
ATOM 835 N N . ASN A 1 82 ? 8.884 18.560 25.541 1.00 5.75 140 ASN A N 1
ATOM 836 C CA . ASN A 1 82 ? 8.129 17.437 26.020 1.00 6.80 140 ASN A CA 1
ATOM 837 C C . ASN A 1 82 ? 8.497 16.113 25.349 1.00 7.03 140 ASN A C 1
ATOM 838 O O . ASN A 1 82 ? 8.308 15.040 25.931 1.00 9.31 140 ASN A O 1
ATOM 843 N N . GLN A 1 83 ? 9.029 16.169 24.147 1.00 5.41 141 GLN A N 1
ATOM 844 C CA . GLN A 1 83 ? 9.513 14.999 23.435 1.00 5.64 141 GLN A CA 1
ATOM 845 C C . GLN A 1 83 ? 10.729 14.380 24.099 1.00 4.66 141 GLN A C 1
ATOM 846 O O . GLN A 1 83 ? 10.849 13.166 24.268 1.00 5.56 141 GLN A O 1
ATOM 852 N N . THR A 1 84 ? 11.722 15.263 24.416 1.00 4.79 142 THR A N 1
ATOM 853 C CA . THR A 1 84 ? 12.993 14.828 24.961 1.00 4.85 142 THR A CA 1
ATOM 854 C C . THR A 1 84 ? 13.352 15.742 26.108 1.00 4.65 142 THR A C 1
ATOM 855 O O . THR A 1 84 ? 14.234 16.617 25.977 1.00 4.97 142 THR A O 1
ATOM 859 N N . PRO A 1 85 ? 12.693 15.605 27.265 1.00 5.09 143 PRO A N 1
ATOM 860 C CA . PRO A 1 85 ? 12.805 16.605 28.316 1.00 5.31 143 PRO A CA 1
ATOM 861 C C . PRO A 1 85 ? 14.125 16.619 29.048 1.00 5.40 143 PRO A C 1
ATOM 862 O O . PRO A 1 85 ? 14.554 17.667 29.508 1.00 6.13 143 PRO A O 1
ATOM 866 N N A ASN A 1 86 ? 14.741 15.437 29.223 0.51 4.88 144 ASN A N 1
ATOM 867 N N B ASN A 1 86 ? 14.809 15.465 29.156 0.49 5.96 144 ASN A N 1
ATOM 868 C CA A ASN A 1 86 ? 16.036 15.398 29.900 0.51 5.55 144 ASN A CA 1
ATOM 869 C CA B ASN A 1 86 ? 16.052 15.544 29.924 0.49 6.50 144 ASN A CA 1
ATOM 870 C C A ASN A 1 86 ? 17.072 16.191 29.072 0.51 5.14 144 ASN A C 1
ATOM 871 C C B ASN A 1 86 ? 17.161 16.197 29.079 0.49 5.48 144 ASN A C 1
ATOM 872 O O A ASN A 1 86 ? 17.730 17.116 29.601 0.51 5.22 144 ASN A O 1
ATOM 873 O O B ASN A 1 86 ? 17.966 16.992 29.595 0.49 5.73 144 ASN A O 1
ATOM 882 N N . ARG A 1 87 ? 17.159 15.884 27.792 1.00 5.19 145 ARG A N 1
ATOM 883 C CA . ARG A 1 87 ? 18.083 16.569 26.882 1.00 4.91 145 ARG A CA 1
ATOM 884 C C . ARG A 1 87 ? 17.741 18.060 26.774 1.00 4.43 145 ARG A C 1
ATOM 885 O O . ARG A 1 87 ? 18.614 18.923 26.855 1.00 4.86 145 ARG A O 1
ATOM 893 N N . ALA A 1 88 ? 16.448 18.361 26.582 1.00 4.52 146 ALA A N 1
ATOM 894 C CA . ALA A 1 88 ? 16.072 19.743 26.416 1.00 4.65 146 ALA A CA 1
ATOM 895 C C . ALA A 1 88 ? 16.378 20.546 27.671 1.00 4.51 146 ALA A C 1
ATOM 896 O O . ALA A 1 88 ? 16.820 21.700 27.565 1.00 4.61 146 ALA A O 1
ATOM 898 N N A LYS A 1 89 ? 16.135 19.931 28.837 0.53 5.14 147 LYS A N 1
ATOM 899 N N B LYS A 1 89 ? 16.190 20.026 28.883 0.47 4.35 147 LYS A N 1
ATOM 900 C CA A LYS A 1 89 ? 16.467 20.710 30.042 0.53 4.77 147 LYS A CA 1
ATOM 901 C CA B LYS A 1 89 ? 16.527 20.736 30.121 0.47 5.18 147 LYS A CA 1
ATOM 902 C C A LYS A 1 89 ? 17.946 21.041 30.139 0.53 4.54 147 LYS A C 1
ATOM 903 C C B LYS A 1 89 ? 18.018 21.108 30.106 0.47 4.20 147 LYS A C 1
ATOM 904 O O A LYS A 1 89 ? 18.337 22.121 30.614 0.53 4.65 147 LYS A O 1
ATOM 905 O O B LYS A 1 89 ? 18.396 22.226 30.466 0.47 4.33 147 LYS A O 1
ATOM 916 N N . ARG A 1 90 ? 18.844 20.123 29.711 1.00 4.35 148 ARG A N 1
ATOM 917 C CA . ARG A 1 90 ? 20.280 20.404 29.690 1.00 4.32 148 ARG A CA 1
ATOM 918 C C . ARG A 1 90 ? 20.618 21.504 28.695 1.00 3.95 148 ARG A C 1
ATOM 919 O O . ARG A 1 90 ? 21.419 22.414 28.995 1.00 4.24 148 ARG A O 1
ATOM 927 N N . VAL A 1 91 ? 20.075 21.419 27.488 1.00 3.87 149 VAL A N 1
ATOM 928 C CA . VAL A 1 91 ? 20.338 22.419 26.457 1.00 3.72 149 VAL A CA 1
ATOM 929 C C . VAL A 1 91 ? 19.836 23.785 26.918 1.00 3.60 149 VAL A C 1
ATOM 930 O O . VAL A 1 91 ? 20.523 24.805 26.749 1.00 3.89 149 VAL A O 1
ATOM 934 N N . ILE A 1 92 ? 18.637 23.821 27.516 1.00 3.65 150 ILE A N 1
ATOM 935 C CA . ILE A 1 92 ? 18.088 25.079 28.015 1.00 3.72 150 ILE A CA 1
ATOM 936 C C . ILE A 1 92 ? 18.948 25.685 29.115 1.00 3.96 150 ILE A C 1
ATOM 937 O O . ILE A 1 92 ? 19.193 26.888 29.103 1.00 4.22 150 ILE A O 1
ATOM 942 N N . THR A 1 93 ? 19.439 24.885 30.062 1.00 3.93 151 THR A N 1
ATOM 943 C CA . THR A 1 93 ? 20.331 25.433 31.085 1.00 4.37 151 THR A CA 1
ATOM 944 C C . THR A 1 93 ? 21.549 26.049 30.455 1.00 4.18 151 THR A C 1
ATOM 945 O O . THR A 1 93 ? 22.072 27.076 30.919 1.00 4.53 151 THR A O 1
ATOM 949 N N . THR A 1 94 ? 22.060 25.403 29.390 1.00 3.87 152 THR A N 1
ATOM 950 C CA . THR A 1 94 ? 23.238 25.916 28.693 1.00 3.85 152 THR A CA 1
ATOM 951 C C . THR A 1 94 ? 22.941 27.264 28.024 1.00 3.87 152 THR A C 1
ATOM 952 O O . THR A 1 94 ? 23.697 28.221 28.160 1.00 4.42 152 THR A O 1
ATOM 956 N N . PHE A 1 95 ? 21.802 27.354 27.311 1.00 3.96 153 PHE A N 1
ATOM 957 C CA . PHE A 1 95 ? 21.368 28.646 26.775 1.00 4.35 153 PHE A CA 1
ATOM 958 C C . PHE A 1 95 ? 21.200 29.694 27.848 1.00 4.54 153 PHE A C 1
ATOM 959 O O . PHE A 1 95 ? 21.479 30.877 27.635 1.00 5.43 153 PHE A O 1
ATOM 967 N N . ARG A 1 96 ? 20.619 29.290 28.985 1.00 4.43 154 ARG A N 1
ATOM 968 C CA . ARG A 1 96 ? 20.227 30.270 30.002 1.00 4.63 154 ARG A CA 1
ATOM 969 C C . ARG A 1 96 ? 21.461 30.872 30.677 1.00 4.70 154 ARG A C 1
ATOM 970 O O . ARG A 1 96 ? 21.482 32.061 30.989 1.00 5.22 154 ARG A O 1
ATOM 978 N N . THR A 1 97 ? 22.447 30.018 30.934 1.00 4.85 155 THR A N 1
ATOM 979 C CA . THR A 1 97 ? 23.548 30.371 31.813 1.00 5.30 155 THR A CA 1
ATOM 980 C C . THR A 1 97 ? 24.863 30.591 31.139 1.00 5.21 155 THR A C 1
ATOM 981 O O . THR A 1 97 ? 25.781 31.190 31.744 1.00 5.88 155 THR A O 1
ATOM 985 N N . GLY A 1 98 ? 25.070 30.072 29.922 1.00 5.04 156 GLY A N 1
ATOM 986 C CA . GLY A 1 98 ? 26.405 30.131 29.339 1.00 5.69 156 GLY A CA 1
ATOM 987 C C . GLY A 1 98 ? 27.437 29.337 30.124 1.00 5.59 156 GLY A C 1
ATOM 988 O O . GLY A 1 98 ? 28.627 29.617 29.989 1.00 6.70 156 GLY A O 1
ATOM 989 N N . THR A 1 99 ? 26.996 28.323 30.864 1.00 5.57 157 THR A N 1
ATOM 990 C CA . THR A 1 99 ? 27.844 27.406 31.590 1.00 5.86 157 THR A CA 1
ATOM 991 C C . THR A 1 99 ? 27.553 25.981 31.153 1.00 6.11 157 THR A C 1
ATOM 992 O O . THR A 1 99 ? 26.500 25.715 30.565 1.00 6.60 157 THR A O 1
ATOM 996 N N . TRP A 1 100 ? 28.460 25.076 31.526 1.00 6.82 158 TRP A N 1
ATOM 997 C CA . TRP A 1 100 ? 28.306 23.663 31.337 1.00 7.57 158 TRP A CA 1
ATOM 998 C C . TRP A 1 100 ? 27.659 22.973 32.538 1.00 7.59 158 TRP A C 1
ATOM 999 O O . TRP A 1 100 ? 27.736 21.726 32.654 1.00 8.81 158 TRP A O 1
ATOM 1010 N N . ASP A 1 101 ? 26.979 23.691 33.432 1.00 6.96 159 ASP A N 1
ATOM 1011 C CA . ASP A 1 101 ? 26.439 23.120 34.644 1.00 7.01 159 ASP A CA 1
ATOM 1012 C C . ASP A 1 101 ? 25.652 21.849 34.438 1.00 6.86 159 ASP A C 1
ATOM 1013 O O . ASP A 1 101 ? 25.764 20.898 35.206 1.00 7.27 159 ASP A O 1
ATOM 1018 N N A ALA A 1 102 ? 24.975 21.894 33.289 0.52 8.12 160 ALA A N 1
ATOM 1019 N N B ALA A 1 102 ? 24.671 21.753 33.503 0.48 6.95 160 ALA A N 1
ATOM 1020 C CA A ALA A 1 102 ? 24.106 20.786 32.997 0.52 6.74 160 ALA A CA 1
ATOM 1021 C CA B ALA A 1 102 ? 23.741 20.642 33.449 0.48 6.31 160 ALA A CA 1
ATOM 1022 C C A ALA A 1 102 ? 24.848 19.554 32.476 0.52 6.21 160 ALA A C 1
ATOM 1023 C C B ALA A 1 102 ? 24.454 19.328 33.068 0.48 5.63 160 ALA A C 1
ATOM 1024 O O A ALA A 1 102 ? 24.198 18.503 32.407 0.52 7.83 160 ALA A O 1
ATOM 1025 O O B ALA A 1 102 ? 24.043 18.225 33.470 0.48 7.72 160 ALA A O 1
ATOM 1028 N N A TYR A 1 103 ? 26.124 19.717 32.168 0.52 5.64 161 TYR A N 1
ATOM 1029 N N B TYR A 1 103 ? 25.526 19.412 32.309 0.48 5.65 161 TYR A N 1
ATOM 1030 C CA A TYR A 1 103 ? 26.925 18.622 31.646 0.52 6.13 161 TYR A CA 1
ATOM 1031 C CA B TYR A 1 103 ? 26.302 18.275 31.872 0.48 5.89 161 TYR A CA 1
ATOM 1032 C C A TYR A 1 103 ? 28.040 18.234 32.597 0.52 7.79 161 TYR A C 1
ATOM 1033 C C B TYR A 1 103 ? 27.210 17.850 33.010 0.48 6.98 161 TYR A C 1
ATOM 1034 O O A TYR A 1 103 ? 28.713 17.249 32.316 0.52 14.45 161 TYR A O 1
ATOM 1035 O O B TYR A 1 103 ? 27.420 16.663 33.232 0.48 9.75 161 TYR A O 1
ATOM 1052 N N A LYS A 1 104 ? 28.201 18.947 33.681 0.52 12.94 162 LYS A N 1
ATOM 1053 N N B LYS A 1 104 ? 27.734 18.791 33.754 0.48 7.24 162 LYS A N 1
ATOM 1054 C CA A LYS A 1 104 ? 29.035 18.611 34.833 0.52 15.10 162 LYS A CA 1
ATOM 1055 C CA B LYS A 1 104 ? 28.631 18.546 34.873 0.48 9.53 162 LYS A CA 1
ATOM 1056 C C A LYS A 1 104 ? 28.246 18.002 36.001 0.52 14.95 162 LYS A C 1
ATOM 1057 C C B LYS A 1 104 ? 27.869 17.710 35.922 0.48 10.14 162 LYS A C 1
ATOM 1058 O O A LYS A 1 104 ? 28.587 17.037 36.713 0.52 11.81 162 LYS A O 1
ATOM 1059 O O B LYS A 1 104 ?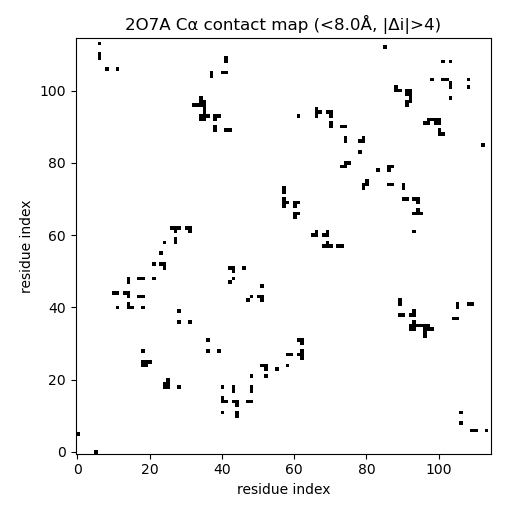 26.717 18.092 36.042 0.48 10.56 162 LYS A O 1
ATOM 1070 N N A MET A 1 113 ? 34.063 19.316 29.068 0.57 9.64 171 MET A N 1
ATOM 1071 N N B MET A 1 113 ? 33.575 21.466 29.303 0.43 15.71 171 MET A N 1
ATOM 1072 C CA A MET A 1 113 ? 32.908 19.678 28.212 0.57 5.96 171 MET A CA 1
ATOM 1073 C CA B MET A 1 113 ? 32.931 20.713 28.230 0.43 11.51 171 MET A CA 1
ATOM 1074 C C A MET A 1 113 ? 33.496 20.489 27.014 0.57 4.83 171 MET A C 1
ATOM 1075 C C B MET A 1 113 ? 33.183 21.411 26.857 0.43 7.51 171 MET A C 1
ATOM 1076 O O A MET A 1 113 ? 34.450 21.272 27.076 0.57 6.29 171 MET A O 1
ATOM 1077 O O B MET A 1 113 ? 33.831 22.444 26.651 0.43 9.30 171 MET A O 1
ATOM 1086 N N A ASP A 1 114 ? 32.801 20.246 25.899 0.57 4.74 172 ASP A N 1
ATOM 1087 N N B AS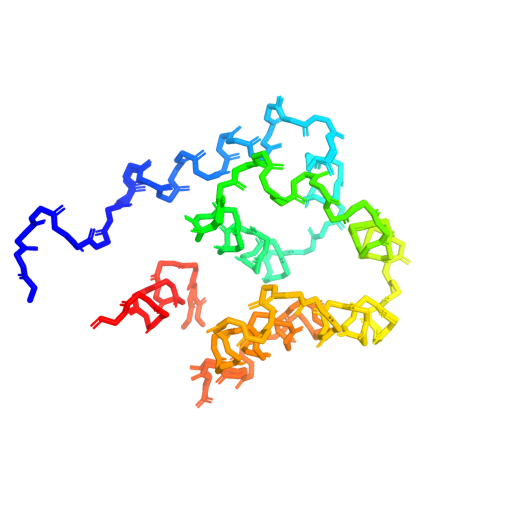P A 1 114 ? 32.689 20.760 25.817 0.42 5.32 172 ASP A N 1
ATOM 1088 C CA A ASP A 1 114 ? 32.823 21.024 24.679 0.57 4.65 172 ASP A CA 1
ATOM 1089 C CA B ASP A 1 114 ? 32.887 21.174 24.443 0.42 4.76 172 ASP A CA 1
ATOM 1090 C C A ASP A 1 114 ? 31.661 20.584 23.772 0.57 4.59 172 ASP A C 1
ATOM 1091 C C B ASP A 1 114 ? 31.685 20.532 23.707 0.42 4.28 172 ASP A C 1
ATOM 1092 O O A ASP A 1 114 ? 30.891 19.705 24.155 0.57 4.83 172 ASP A O 1
ATOM 1093 O O B ASP A 1 114 ? 31.045 19.629 24.225 0.42 4.17 172 ASP A O 1
ATOM 1102 N N . ILE A 1 115 ? 31.464 21.129 22.544 1.00 4.63 173 ILE A N 1
ATOM 1103 C CA . ILE A 1 115 ? 30.288 20.728 21.751 1.00 4.66 173 ILE A CA 1
ATOM 1104 C C . ILE A 1 115 ? 30.298 19.229 21.435 1.00 4.33 173 ILE A C 1
ATOM 1105 O O . ILE A 1 115 ? 29.236 18.609 21.388 1.00 4.29 173 ILE A O 1
ATOM 1110 N N . PHE A 1 116 ? 31.471 18.663 21.138 1.00 4.32 174 PHE A N 1
ATOM 1111 C CA . PHE A 1 116 ? 31.501 17.260 20.769 1.00 4.48 174 PHE A CA 1
ATOM 1112 C C . PHE A 1 116 ? 31.124 16.368 21.948 1.00 4.80 174 PHE A C 1
ATOM 1113 O O . PHE A 1 116 ? 30.313 15.442 21.825 1.00 4.82 174 PHE A O 1
ATOM 1121 N N . GLU A 1 117 ? 31.726 16.633 23.112 1.00 4.87 175 GLU A N 1
ATOM 1122 C CA . GLU A 1 117 ? 31.399 15.844 24.299 1.00 5.32 175 GLU A CA 1
ATOM 1123 C C . GLU A 1 117 ? 29.955 16.055 24.729 1.00 4.89 175 GLU A C 1
ATOM 1124 O O . GLU A 1 117 ? 29.320 15.112 25.256 1.00 5.54 175 GLU A O 1
ATOM 1130 N N . MET A 1 118 ? 29.432 17.257 24.546 1.00 4.37 176 MET A N 1
ATOM 1131 C CA . MET A 1 118 ? 28.026 17.559 24.847 1.00 4.22 176 MET A CA 1
ATOM 1132 C C . MET A 1 118 ? 27.115 16.642 24.028 1.00 3.96 176 MET A C 1
ATOM 1133 O O . MET A 1 118 ? 26.198 15.997 24.528 1.00 4.43 176 MET A O 1
ATOM 1138 N N . LEU A 1 119 ? 27.385 16.605 22.718 1.00 4.07 177 LEU A N 1
ATOM 1139 C CA . LEU A 1 119 ? 2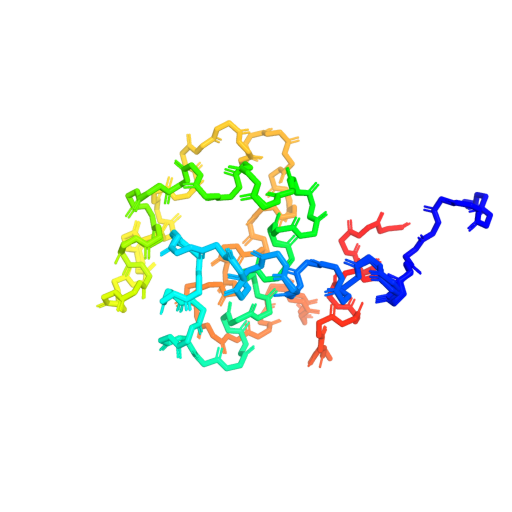6.636 15.728 21.822 1.00 4.58 177 LEU A CA 1
ATOM 1140 C C . LEU A 1 119 ? 26.874 14.265 22.136 1.00 5.12 177 LEU A C 1
ATOM 1141 O O . LEU A 1 119 ? 25.946 13.455 22.005 1.00 5.75 177 LEU A O 1
ATOM 1146 N N A ARG A 1 120 ? 28.093 13.902 22.488 0.54 5.08 178 ARG A N 1
ATOM 1147 N N B ARG A 1 120 ? 28.061 13.829 22.561 0.46 5.73 178 ARG A N 1
ATOM 1148 C CA A ARG A 1 120 ? 28.394 12.504 22.829 0.54 7.24 178 ARG A CA 1
ATOM 1149 C CA B ARG A 1 120 ? 28.210 12.416 22.926 0.46 6.48 178 ARG A CA 1
ATOM 1150 C C A ARG A 1 120 ? 27.459 12.112 23.967 0.54 6.28 178 ARG A C 1
ATOM 1151 C C B ARG A 1 120 ? 27.236 12.027 24.021 0.46 7.54 178 ARG A C 1
ATOM 1152 O O A ARG A 1 120 ? 26.888 10.973 23.897 0.54 7.53 178 ARG A O 1
ATOM 1153 O O B ARG A 1 120 ? 26.545 11.011 24.041 0.46 8.67 178 ARG A O 1
ATOM 1168 N N . ILE A 1 121 ? 27.215 12.912 25.007 1.00 5.96 179 ILE A N 1
ATOM 1169 C CA . ILE A 1 121 ? 26.298 12.659 26.099 1.00 6.86 179 ILE A CA 1
ATOM 1170 C C . ILE A 1 121 ? 24.851 12.60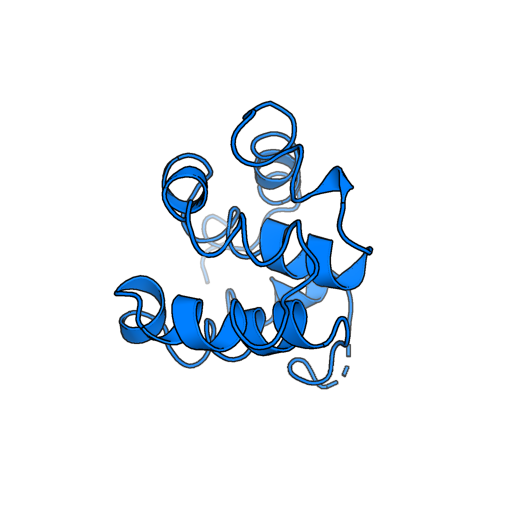2 25.619 1.00 6.37 179 ILE A C 1
ATOM 1171 O O . ILE A 1 121 ? 24.118 11.658 25.924 1.00 7.66 179 ILE A O 1
ATOM 1176 N N . ASP A 1 122 ? 24.432 13.608 24.873 1.00 5.31 180 ASP A N 1
ATOM 1177 C CA . ASP A 1 122 ? 23.035 13.707 24.476 1.00 5.40 180 ASP A CA 1
ATOM 1178 C C . ASP A 1 122 ? 22.612 12.637 23.473 1.00 5.74 180 ASP A C 1
ATOM 1179 O O . ASP A 1 122 ? 21.487 12.166 23.499 1.00 7.23 180 ASP A O 1
ATOM 1184 N N . GLU A 1 123 ? 23.494 12.249 22.574 1.00 5.71 181 GLU A N 1
ATOM 1185 C CA . GLU A 1 123 ? 23.175 11.222 21.589 1.00 6.08 181 GLU A CA 1
ATOM 1186 C C . GLU A 1 123 ? 23.112 9.842 22.272 1.00 7.34 181 GLU A C 1
ATOM 1187 O O . GLU A 1 123 ? 22.335 8.983 21.855 1.00 8.34 181 GLU A O 1
ATOM 1193 N N . GLY A 1 124 ? 23.929 9.603 23.284 1.00 8.89 182 GLY A N 1
ATOM 1194 C CA . GLY A 1 124 ? 23.961 8.382 24.026 1.00 10.99 182 GLY A CA 1
ATOM 1195 C C . GLY A 1 124 ? 24.488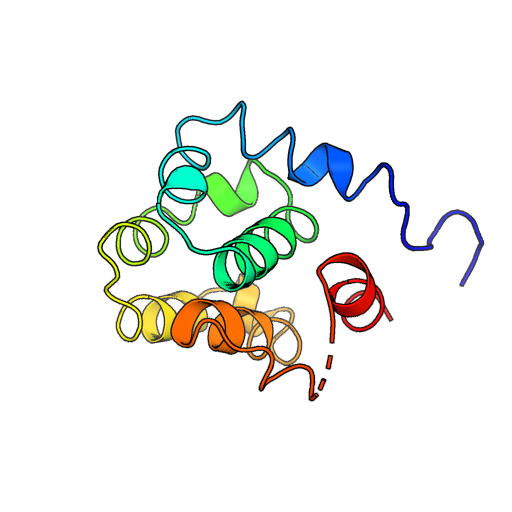 7.171 23.299 1.00 11.87 182 GLY A C 1
ATOM 1196 O O . GLY A 1 124 ? 24.351 6.059 23.842 1.00 20.16 182 GLY A O 1
#